Protein AF-P20914-F1 (afdb_monomer_lite)

Organism: Xenopus laevis (NCBI:txid8355)

Structure (mmCIF, N/CA/C/O backbone):
data_AF-P20914-F1
#
_entry.id   AF-P20914-F1
#
loop_
_atom_site.group_PDB
_atom_site.id
_atom_site.type_symbol
_atom_site.label_atom_id
_atom_site.label_alt_id
_atom_site.label_comp_id
_atom_site.label_asym_id
_atom_site.label_entity_id
_atom_site.label_seq_id
_atom_site.pdbx_PDB_ins_code
_atom_site.Cartn_x
_atom_site.Cartn_y
_atom_site.Cartn_z
_atom_site.occupancy
_atom_site.B_iso_or_equiv
_atom_site.auth_seq_id
_atom_site.auth_comp_id
_atom_site.auth_asym_id
_atom_site.auth_atom_id
_atom_site.pdbx_PDB_model_num
ATOM 1 N N . GLN A 1 1 ? 3.780 12.320 -12.906 1.00 86.31 1 GLN A N 1
ATOM 2 C CA . GLN A 1 1 ? 3.551 11.345 -11.806 1.00 86.31 1 GLN A CA 1
ATOM 3 C C . GLN A 1 1 ? 2.400 10.374 -12.091 1.00 86.31 1 GLN A C 1
ATOM 5 O O . GLN A 1 1 ? 2.611 9.175 -11.958 1.00 86.31 1 GLN A O 1
ATOM 10 N N . ALA A 1 2 ? 1.192 10.839 -12.454 1.00 89.62 2 ALA A N 1
ATOM 11 C CA . ALA A 1 2 ? 0.068 9.941 -12.766 1.00 89.62 2 ALA A CA 1
ATOM 12 C C . ALA A 1 2 ? 0.368 9.022 -13.964 1.00 89.62 2 ALA A C 1
ATOM 14 O O . ALA A 1 2 ? 0.191 7.811 -13.856 1.00 89.62 2 ALA A O 1
ATOM 15 N N . ASP A 1 3 ? 0.919 9.588 -15.041 1.00 87.81 3 ASP A N 1
ATOM 16 C CA . ASP A 1 3 ? 1.261 8.852 -16.268 1.00 87.81 3 ASP A CA 1
ATOM 17 C C . ASP A 1 3 ? 2.312 7.771 -16.010 1.00 87.81 3 ASP A C 1
ATOM 19 O O . ASP A 1 3 ? 2.181 6.650 -16.486 1.00 87.81 3 ASP A O 1
ATOM 23 N N . VAL A 1 4 ? 3.293 8.064 -15.149 1.00 91.25 4 VAL A N 1
ATOM 24 C CA . VAL A 1 4 ? 4.284 7.085 -14.670 1.00 91.25 4 VAL A CA 1
ATOM 25 C C . VAL A 1 4 ? 3.589 5.909 -13.982 1.00 91.25 4 VAL A C 1
ATOM 27 O O . VAL A 1 4 ? 3.855 4.750 -14.286 1.00 91.25 4 VAL A O 1
ATOM 30 N N . GLY A 1 5 ? 2.655 6.187 -13.068 1.00 89.88 5 GLY A N 1
ATOM 31 C CA . GLY A 1 5 ? 1.915 5.149 -12.349 1.00 89.88 5 GLY A CA 1
ATOM 32 C C . GLY A 1 5 ? 1.044 4.269 -13.255 1.00 89.88 5 GLY A C 1
ATOM 33 O O . GLY A 1 5 ? 0.927 3.065 -13.005 1.00 89.88 5 GLY A O 1
ATOM 34 N N . LEU A 1 6 ? 0.474 4.852 -14.316 1.00 86.12 6 LEU A N 1
ATOM 35 C CA . LEU A 1 6 ? -0.257 4.133 -15.363 1.00 86.12 6 LEU A CA 1
ATOM 36 C C . LEU A 1 6 ? 0.687 3.275 -16.216 1.00 86.12 6 LEU A C 1
ATOM 38 O O . LEU A 1 6 ? 0.440 2.079 -16.357 1.00 86.12 6 LEU A O 1
ATOM 42 N N . ALA A 1 7 ? 1.796 3.843 -16.696 1.00 85.31 7 ALA A N 1
ATOM 43 C CA . ALA A 1 7 ? 2.803 3.142 -17.493 1.00 85.31 7 ALA A CA 1
ATOM 44 C C . ALA A 1 7 ? 3.417 1.949 -16.742 1.00 85.31 7 ALA A C 1
ATOM 46 O O . ALA A 1 7 ? 3.584 0.870 -17.303 1.00 85.31 7 ALA A O 1
ATOM 47 N N . LEU A 1 8 ? 3.665 2.075 -15.438 1.00 86.69 8 LEU A N 1
ATOM 48 C CA . LEU A 1 8 ? 4.085 0.934 -14.620 1.00 86.69 8 LEU A CA 1
ATOM 49 C C . LEU A 1 8 ? 3.027 -0.176 -14.559 1.00 86.69 8 LEU A C 1
ATOM 51 O O . LEU A 1 8 ? 3.368 -1.357 -14.538 1.00 86.69 8 LEU A O 1
ATOM 55 N N . GLY A 1 9 ? 1.741 0.177 -14.521 1.00 81.50 9 GLY A N 1
ATOM 56 C CA . GLY A 1 9 ? 0.665 -0.812 -14.521 1.00 81.50 9 GLY A CA 1
ATOM 57 C C . GLY A 1 9 ? 0.543 -1.568 -15.831 1.00 81.50 9 GLY A C 1
ATOM 58 O O . GLY A 1 9 ? 0.256 -2.763 -15.825 1.00 81.50 9 GLY A O 1
ATOM 59 N N . THR A 1 10 ? 0.832 -0.878 -16.920 1.00 74.38 10 THR A N 1
ATOM 60 C CA . THR A 1 10 ? 0.958 -1.422 -18.262 1.00 74.38 10 THR A CA 1
ATOM 61 C C . THR A 1 10 ? 2.112 -2.425 -18.368 1.00 74.38 10 THR A C 1
ATOM 63 O O . THR A 1 10 ? 1.914 -3.541 -18.838 1.00 74.38 10 THR A O 1
ATOM 66 N N . LEU A 1 11 ? 3.302 -2.059 -17.885 1.00 74.69 11 LEU A N 1
ATOM 67 C CA . LEU A 1 11 ? 4.511 -2.884 -17.994 1.00 74.69 11 LEU A CA 1
ATOM 68 C C . LEU A 1 11 ? 4.533 -4.074 -17.022 1.00 74.69 11 LEU A C 1
ATOM 70 O O . LEU A 1 11 ? 5.058 -5.138 -17.344 1.00 74.69 11 LEU A O 1
ATOM 74 N N . TYR A 1 12 ? 3.968 -3.900 -15.823 1.00 81.38 12 TYR A N 1
ATOM 75 C CA . TYR A 1 12 ? 4.135 -4.841 -14.704 1.00 81.38 12 TYR A CA 1
ATOM 76 C C . TYR A 1 12 ? 2.814 -5.344 -14.105 1.00 81.38 12 TYR A C 1
ATOM 78 O O . TYR A 1 12 ? 2.800 -5.978 -13.046 1.00 81.38 12 TYR A O 1
ATOM 86 N N . GLY A 1 13 ? 1.685 -5.055 -14.755 1.00 77.56 13 GLY A N 1
ATOM 87 C CA . GLY A 1 13 ? 0.364 -5.580 -14.400 1.00 77.56 13 GLY A CA 1
ATOM 88 C C . GLY A 1 13 ? -0.277 -4.975 -13.147 1.00 77.56 13 GLY A C 1
ATOM 89 O O . GLY A 1 13 ? -1.318 -5.469 -12.718 1.00 77.56 13 GLY A O 1
ATOM 90 N N . ASN A 1 14 ? 0.309 -3.933 -12.546 1.00 77.81 14 ASN A N 1
ATOM 91 C CA . ASN A 1 14 ? -0.229 -3.265 -11.356 1.00 77.81 14 ASN A CA 1
ATOM 92 C C . ASN A 1 14 ? -0.125 -1.741 -11.463 1.00 77.81 14 ASN A C 1
ATOM 94 O O . ASN A 1 14 ? 0.958 -1.179 -11.327 1.00 77.81 14 ASN A O 1
ATOM 98 N N . VAL A 1 15 ? -1.258 -1.065 -11.665 1.00 84.12 15 VAL A N 1
ATOM 99 C CA . VAL A 1 15 ? -1.304 0.404 -11.716 1.00 84.12 15 VAL A CA 1
ATOM 100 C C . VAL A 1 15 ? -1.003 0.994 -10.338 1.00 84.12 15 VAL A C 1
ATOM 102 O O . VAL A 1 15 ? -1.630 0.640 -9.326 1.00 84.12 15 VAL A O 1
ATOM 105 N N . PHE A 1 16 ? -0.074 1.946 -10.313 1.00 90.25 16 PHE A N 1
ATOM 106 C CA . PHE A 1 16 ? 0.224 2.761 -9.141 1.00 90.25 16 PHE A CA 1
ATOM 107 C C . PHE A 1 16 ? -0.481 4.113 -9.246 1.00 90.25 16 PHE A C 1
ATOM 109 O O . PHE A 1 16 ? -0.636 4.667 -10.329 1.00 90.25 16 PHE A O 1
ATOM 116 N N . SER A 1 17 ? -0.939 4.655 -8.116 1.00 91.75 17 SER A N 1
ATOM 117 C CA . SER A 1 17 ? -1.564 5.979 -8.114 1.00 91.75 17 SER A CA 1
ATOM 118 C C . SER A 1 17 ? -0.507 7.080 -8.148 1.00 91.75 17 SER A C 1
ATOM 120 O O . SER A 1 17 ? 0.617 6.880 -7.682 1.00 91.75 17 SER A O 1
ATOM 122 N N . GLN A 1 18 ? -0.899 8.277 -8.592 1.00 93.56 18 GLN A N 1
ATOM 123 C CA . GLN A 1 18 ? -0.073 9.482 -8.463 1.00 93.56 18 GLN A CA 1
ATOM 124 C C . GLN A 1 18 ? 0.448 9.660 -7.027 1.00 93.56 18 GLN A C 1
ATOM 126 O O . GLN A 1 18 ? 1.628 9.935 -6.840 1.00 93.56 18 GLN A O 1
ATOM 131 N N . THR A 1 19 ? -0.383 9.407 -6.008 1.00 96.75 19 THR A N 1
ATOM 132 C CA . THR A 1 19 ? 0.027 9.482 -4.597 1.00 96.75 19 THR A CA 1
ATOM 133 C C . THR A 1 19 ? 1.147 8.499 -4.254 1.00 96.75 19 THR A C 1
ATOM 135 O O . THR A 1 19 ? 2.014 8.821 -3.446 1.00 96.75 19 THR A O 1
ATOM 138 N N . THR A 1 20 ? 1.149 7.295 -4.841 1.00 95.81 20 THR A N 1
ATOM 139 C CA . THR A 1 20 ? 2.243 6.334 -4.646 1.00 95.81 20 THR A CA 1
ATOM 140 C C . THR A 1 20 ? 3.546 6.854 -5.248 1.00 95.81 20 THR A C 1
ATOM 142 O O . THR A 1 20 ? 4.564 6.804 -4.564 1.00 95.81 20 THR A O 1
ATOM 145 N N . ILE A 1 21 ? 3.508 7.384 -6.475 1.00 96.19 21 ILE A N 1
ATOM 146 C CA . ILE A 1 21 ? 4.694 7.930 -7.155 1.00 96.19 21 ILE A CA 1
ATOM 147 C C . ILE A 1 21 ? 5.235 9.158 -6.412 1.00 96.19 21 ILE A C 1
ATOM 149 O O . ILE A 1 21 ? 6.415 9.203 -6.089 1.00 96.19 21 ILE A O 1
ATOM 153 N N . CYS A 1 22 ? 4.362 10.087 -6.015 1.00 98.00 22 CYS A N 1
ATOM 154 C CA . CYS A 1 22 ? 4.734 11.266 -5.228 1.00 98.00 22 CYS A CA 1
ATOM 155 C C . CYS A 1 22 ? 5.437 10.895 -3.910 1.00 98.00 22 CYS A C 1
ATOM 157 O O . CYS A 1 22 ? 6.489 11.436 -3.580 1.00 98.00 22 CYS A O 1
ATOM 159 N N . ARG A 1 23 ? 4.911 9.908 -3.170 1.00 98.38 23 ARG A N 1
ATOM 160 C CA . ARG A 1 23 ? 5.560 9.426 -1.939 1.00 98.38 23 ARG A CA 1
ATOM 161 C C . ARG A 1 23 ? 6.883 8.710 -2.192 1.00 98.38 23 ARG A C 1
ATOM 163 O O . ARG A 1 23 ? 7.742 8.746 -1.317 1.00 98.38 23 ARG A O 1
ATOM 170 N N . PHE A 1 24 ? 7.039 8.036 -3.331 1.00 98.12 24 PHE A N 1
ATOM 171 C CA . PHE A 1 24 ? 8.318 7.444 -3.717 1.00 98.12 24 PHE A CA 1
ATOM 172 C C . PHE A 1 24 ? 9.375 8.537 -3.935 1.00 98.12 24 PHE A C 1
ATOM 174 O O . PHE A 1 24 ? 10.438 8.482 -3.326 1.00 98.12 24 PHE A O 1
ATOM 181 N N . GLU A 1 25 ? 9.051 9.563 -4.726 1.00 97.81 25 GLU A N 1
ATOM 182 C CA . GLU A 1 25 ? 9.946 10.698 -5.002 1.00 97.81 25 GLU A CA 1
ATOM 183 C C . GLU A 1 25 ? 10.321 11.465 -3.725 1.00 97.81 25 GLU A C 1
ATOM 185 O O . GLU A 1 25 ? 11.477 11.828 -3.531 1.00 97.81 25 GLU A O 1
ATOM 190 N N . ALA A 1 26 ? 9.368 11.645 -2.808 1.00 98.06 26 ALA A N 1
ATOM 191 C CA . ALA A 1 26 ? 9.581 12.348 -1.544 1.00 98.06 26 ALA A CA 1
ATOM 192 C C . ALA A 1 26 ? 10.230 11.494 -0.432 1.00 98.06 26 ALA A C 1
ATOM 194 O O . ALA A 1 26 ? 10.316 11.950 0.707 1.00 98.06 26 ALA A O 1
ATOM 195 N N . LEU A 1 27 ? 10.638 10.247 -0.706 1.00 97.81 27 LEU A N 1
ATOM 196 C CA . LEU A 1 27 ? 11.162 9.316 0.308 1.00 97.81 27 LEU A CA 1
ATOM 197 C C . LEU A 1 27 ? 10.185 9.011 1.470 1.00 97.81 27 LEU A C 1
ATOM 199 O O . LEU A 1 27 ? 10.587 8.625 2.564 1.00 97.81 27 LEU A O 1
ATOM 203 N N . GLN A 1 28 ? 8.876 9.110 1.221 1.00 98.44 28 GLN A N 1
ATOM 204 C CA . GLN A 1 28 ? 7.792 8.968 2.210 1.00 98.44 28 GLN A CA 1
ATOM 205 C C . GLN A 1 28 ? 7.120 7.582 2.210 1.00 98.44 28 GLN A C 1
ATOM 207 O O . GLN A 1 28 ? 5.945 7.426 2.563 1.00 98.44 28 GLN A O 1
ATOM 212 N N . LEU A 1 29 ? 7.843 6.547 1.794 1.00 97.62 29 LEU A N 1
ATOM 213 C CA . LEU A 1 29 ? 7.427 5.151 1.927 1.00 97.62 29 LEU A CA 1
ATOM 214 C C . LEU A 1 29 ? 8.390 4.441 2.876 1.00 97.62 29 LEU A C 1
ATOM 216 O O . LEU A 1 29 ? 9.549 4.819 3.001 1.00 97.62 29 LEU A O 1
ATOM 220 N N . SER A 1 30 ? 7.933 3.354 3.502 1.00 98.31 30 SER A N 1
ATOM 221 C CA . SER A 1 30 ? 8.833 2.475 4.257 1.00 98.31 30 SER A CA 1
ATOM 222 C C . SER A 1 30 ? 9.979 1.982 3.366 1.00 98.31 30 SER A C 1
ATOM 224 O O . SER A 1 30 ? 9.742 1.709 2.185 1.00 98.31 30 SER A O 1
ATOM 226 N N . PHE A 1 31 ? 11.152 1.729 3.947 1.00 98.06 31 PHE A N 1
ATOM 227 C CA . PHE A 1 31 ? 12.314 1.176 3.242 1.00 98.06 31 PHE A CA 1
ATOM 228 C C . PHE A 1 31 ? 11.963 -0.029 2.349 1.00 98.06 31 PHE A C 1
ATOM 230 O O . PHE A 1 31 ? 12.254 -0.039 1.156 1.00 98.06 31 PHE A O 1
ATOM 237 N N . LYS A 1 32 ? 11.215 -1.004 2.886 1.00 98.00 32 LYS A N 1
ATOM 238 C CA . LYS A 1 32 ? 10.786 -2.197 2.136 1.00 98.00 32 LYS A CA 1
ATOM 239 C C . LYS A 1 32 ? 9.944 -1.860 0.899 1.00 98.00 32 LYS A C 1
ATOM 241 O O . LYS A 1 32 ? 10.077 -2.524 -0.124 1.00 98.00 32 LYS A O 1
ATOM 246 N N . ASN A 1 33 ? 9.082 -0.845 0.976 1.00 96.75 33 ASN A N 1
ATOM 247 C CA . ASN A 1 33 ? 8.279 -0.400 -0.168 1.00 96.75 33 ASN A CA 1
ATOM 248 C C . ASN A 1 33 ? 9.130 0.340 -1.203 1.00 96.75 33 ASN A C 1
ATOM 250 O O . ASN A 1 33 ? 8.931 0.123 -2.395 1.00 96.75 33 ASN A O 1
ATOM 254 N N . MET A 1 34 ? 10.100 1.144 -0.763 1.00 97.88 34 MET A N 1
ATOM 255 C CA . MET A 1 34 ? 11.058 1.787 -1.666 1.00 97.88 34 MET A CA 1
ATOM 256 C C . MET A 1 34 ? 11.854 0.753 -2.462 1.00 97.88 34 MET A C 1
ATOM 258 O O . MET A 1 34 ? 11.875 0.811 -3.689 1.00 97.88 34 MET A O 1
ATOM 262 N N . CYS A 1 35 ? 12.424 -0.252 -1.7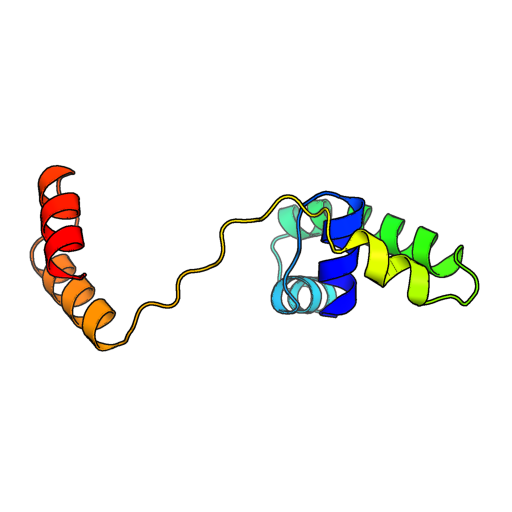88 1.00 97.50 35 CYS A N 1
ATOM 263 C CA . CYS A 1 35 ? 13.175 -1.326 -2.444 1.00 97.50 35 CYS A CA 1
ATOM 264 C C . CYS A 1 35 ? 12.333 -2.121 -3.450 1.00 97.50 35 CYS A C 1
ATOM 266 O O . CYS A 1 35 ? 12.864 -2.568 -4.459 1.00 97.50 35 CYS A O 1
ATOM 268 N N . LYS A 1 36 ? 11.027 -2.285 -3.199 1.00 94.25 36 LYS A N 1
ATOM 269 C CA . LYS A 1 36 ? 10.111 -2.944 -4.142 1.00 94.25 36 LYS A CA 1
ATOM 270 C C . LYS A 1 36 ? 9.821 -2.102 -5.385 1.00 94.25 36 LYS A C 1
ATOM 272 O O . LYS A 1 36 ? 9.705 -2.663 -6.467 1.00 94.25 36 LYS A O 1
ATOM 277 N N . LEU A 1 37 ? 9.667 -0.785 -5.235 1.00 94.88 37 LEU A N 1
ATOM 278 C CA . LEU A 1 37 ? 9.320 0.113 -6.344 1.00 94.88 37 LEU A CA 1
ATOM 279 C C . LEU A 1 37 ? 10.528 0.505 -7.197 1.00 94.88 37 LEU A C 1
ATOM 281 O O . LEU A 1 37 ? 10.385 0.6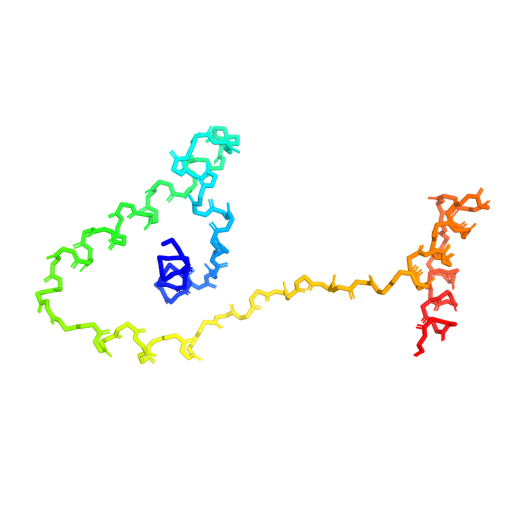42 -8.409 1.00 94.88 37 LEU A O 1
ATOM 285 N N . LYS A 1 38 ? 11.712 0.641 -6.587 1.00 96.00 38 LYS A N 1
ATOM 286 C CA . LYS A 1 38 ? 12.947 1.051 -7.267 1.00 96.00 38 LYS A CA 1
ATOM 287 C C . LYS A 1 38 ? 13.240 0.273 -8.563 1.00 96.00 38 LYS A C 1
ATOM 289 O O . LYS A 1 38 ? 13.425 0.934 -9.578 1.00 96.00 38 LYS A O 1
ATOM 294 N N . PRO A 1 39 ? 13.257 -1.077 -8.599 1.00 94.50 39 PRO A N 1
ATOM 295 C CA . PRO A 1 39 ? 13.548 -1.798 -9.840 1.00 94.50 39 PRO A CA 1
ATOM 296 C C . PRO A 1 39 ? 12.493 -1.571 -10.933 1.00 94.50 39 PRO A C 1
ATOM 298 O O . PRO A 1 39 ? 12.846 -1.513 -12.105 1.00 94.50 39 PRO A O 1
ATOM 301 N N . LEU A 1 40 ? 11.217 -1.397 -10.566 1.00 92.81 40 LEU A N 1
ATOM 302 C CA . LEU A 1 40 ? 10.138 -1.142 -11.529 1.00 92.81 40 LEU A CA 1
ATOM 303 C C . LEU A 1 40 ? 10.287 0.236 -12.179 1.00 92.81 40 LEU A C 1
ATOM 305 O O . LEU A 1 40 ? 10.143 0.373 -13.389 1.00 92.81 40 LEU A O 1
ATOM 309 N N . LEU A 1 41 ? 10.591 1.246 -11.361 1.00 94.75 41 LEU A N 1
ATOM 310 C CA . LEU A 1 41 ? 10.795 2.621 -11.809 1.00 94.75 41 LEU A CA 1
ATOM 311 C C . LEU A 1 41 ? 12.079 2.776 -12.622 1.00 94.75 41 LEU A C 1
ATOM 313 O O . LEU A 1 41 ? 12.049 3.454 -13.640 1.00 94.75 41 LEU A O 1
ATOM 317 N N . ASN A 1 42 ? 13.168 2.114 -12.220 1.00 93.81 42 ASN A N 1
ATOM 318 C CA . ASN A 1 42 ? 14.413 2.103 -12.989 1.00 93.81 42 ASN A CA 1
ATOM 319 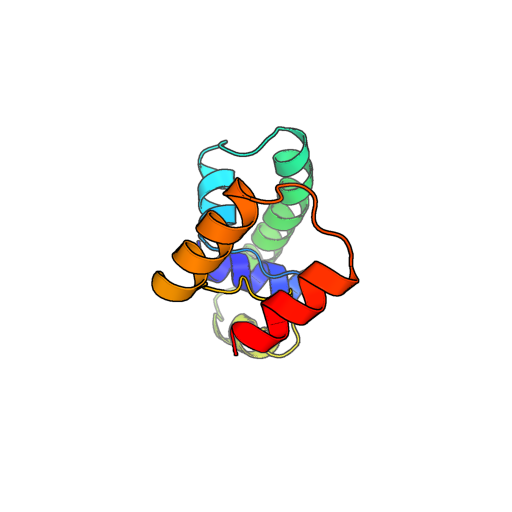C C . ASN A 1 42 ? 14.198 1.523 -14.387 1.00 93.81 42 ASN A C 1
ATOM 321 O O . ASN A 1 42 ? 14.555 2.157 -15.369 1.00 93.81 42 ASN A O 1
ATOM 325 N N . LYS A 1 43 ? 13.562 0.351 -14.486 1.00 89.12 43 LYS A N 1
ATOM 326 C CA . LYS A 1 43 ? 13.317 -0.275 -15.786 1.00 89.12 43 LYS A CA 1
ATOM 327 C C . LYS A 1 43 ? 12.341 0.541 -16.645 1.00 89.12 43 LYS A C 1
ATOM 329 O O . LYS A 1 43 ? 12.541 0.665 -17.845 1.00 89.12 43 LYS A O 1
ATOM 334 N N . TRP A 1 44 ? 11.306 1.134 -16.042 1.00 90.38 44 TRP A N 1
ATOM 335 C CA . TRP A 1 44 ? 10.441 2.080 -16.757 1.00 90.38 44 TRP A CA 1
ATOM 336 C C . TRP A 1 44 ? 11.225 3.278 -17.307 1.00 90.38 44 TRP A C 1
ATOM 338 O O . TRP A 1 44 ? 10.975 3.690 -18.434 1.00 90.38 44 TRP A O 1
ATOM 348 N N . LEU A 1 45 ? 12.175 3.811 -16.535 1.00 91.75 45 LEU A N 1
ATOM 349 C CA . LEU A 1 45 ? 13.023 4.920 -16.962 1.00 91.75 45 LEU A CA 1
ATOM 350 C C . LEU A 1 45 ? 13.921 4.516 -18.145 1.00 91.75 45 LEU A C 1
ATOM 352 O O . LEU A 1 45 ? 13.943 5.218 -19.147 1.00 91.75 45 LEU A O 1
ATOM 356 N N . GLU A 1 46 ? 14.567 3.346 -18.074 1.00 89.75 46 GLU A N 1
ATOM 357 C CA . GLU A 1 46 ? 15.377 2.784 -19.170 1.00 89.75 46 GLU A CA 1
ATOM 358 C C . GLU A 1 46 ? 14.569 2.608 -20.471 1.00 89.75 46 GLU A C 1
ATOM 360 O O . GLU A 1 46 ? 15.048 2.928 -21.563 1.00 89.75 46 GLU A O 1
ATOM 365 N N . GLU A 1 47 ? 13.331 2.111 -20.371 1.00 84.44 47 GLU A N 1
ATOM 366 C CA . GLU A 1 47 ? 12.429 1.945 -21.518 1.00 84.44 47 GLU A CA 1
ATOM 367 C C . GLU A 1 47 ? 11.956 3.292 -22.081 1.00 84.44 47 GLU A C 1
ATOM 369 O O . GLU A 1 47 ? 11.922 3.460 -23.302 1.00 84.44 47 GLU A O 1
ATOM 374 N N . ALA A 1 48 ? 11.634 4.257 -21.213 1.00 85.94 48 ALA A N 1
ATOM 375 C CA . ALA A 1 48 ? 11.234 5.603 -21.613 1.00 85.94 48 ALA A CA 1
ATOM 376 C C . ALA A 1 48 ? 12.361 6.335 -22.362 1.00 85.94 48 ALA A C 1
ATOM 378 O O . ALA A 1 48 ? 12.095 6.943 -23.400 1.00 85.94 48 ALA A O 1
ATOM 379 N N . ASP A 1 49 ? 13.607 6.210 -21.893 1.00 86.81 49 ASP A N 1
ATOM 380 C CA . ASP A 1 49 ? 14.790 6.804 -22.529 1.00 86.81 49 ASP A CA 1
ATOM 381 C C . ASP A 1 49 ? 15.135 6.130 -23.870 1.00 86.81 49 ASP A C 1
ATOM 383 O O . ASP A 1 49 ? 15.553 6.794 -24.819 1.00 86.81 49 ASP A O 1
ATOM 387 N N . SER A 1 50 ? 14.927 4.811 -23.979 1.00 82.25 50 SER A N 1
ATOM 388 C CA . SER A 1 50 ? 15.173 4.050 -25.216 1.00 82.25 50 SER A CA 1
ATOM 389 C C . SER A 1 50 ? 14.120 4.319 -26.296 1.00 82.25 50 SER A C 1
ATOM 391 O O . SER A 1 50 ? 14.402 4.230 -27.493 1.00 82.25 50 SER A O 1
ATOM 393 N N . SER A 1 51 ? 12.888 4.638 -25.894 1.00 67.75 51 SER A N 1
ATOM 394 C CA . SER A 1 51 ? 11.807 4.986 -26.812 1.00 67.75 51 SER A CA 1
ATOM 395 C C . SER A 1 51 ? 11.948 6.432 -27.292 1.00 67.75 51 SER A C 1
ATOM 397 O O . SER A 1 51 ? 11.371 7.360 -26.734 1.00 67.75 51 SER A O 1
ATOM 399 N N . THR A 1 52 ? 12.709 6.647 -28.363 1.00 56.12 52 THR A N 1
ATOM 400 C CA . THR A 1 52 ? 12.820 7.953 -29.024 1.00 56.12 52 THR A CA 1
ATOM 401 C C . THR A 1 52 ? 11.448 8.455 -29.500 1.00 56.12 52 THR A C 1
ATOM 403 O O . THR A 1 52 ? 10.967 8.089 -30.571 1.00 56.12 52 THR A O 1
ATOM 406 N N . GLY A 1 53 ? 10.814 9.316 -28.703 1.00 54.94 53 GLY A N 1
ATOM 407 C CA . GLY A 1 53 ? 9.937 10.387 -29.180 1.00 54.94 53 GLY A CA 1
ATOM 408 C C . GLY A 1 53 ? 8.509 10.048 -29.618 1.00 54.94 53 GLY A C 1
ATOM 409 O O . GLY A 1 53 ? 7.841 10.951 -30.114 1.00 54.94 53 GLY A O 1
ATOM 410 N N . SER A 1 54 ? 7.992 8.825 -29.437 1.00 52.25 54 SER A N 1
ATOM 411 C CA . SER A 1 54 ? 6.577 8.539 -29.738 1.00 52.25 54 SER A CA 1
ATOM 412 C C . SER A 1 54 ? 5.753 8.284 -28.468 1.00 52.25 54 SER A C 1
ATOM 414 O O . SER A 1 54 ? 5.686 7.144 -28.003 1.00 52.25 54 SER A O 1
ATOM 416 N N . PRO A 1 55 ? 5.064 9.306 -27.916 1.00 55.91 55 PRO A N 1
ATOM 417 C CA . PRO A 1 55 ? 4.171 9.132 -26.763 1.00 55.91 55 PRO A CA 1
ATOM 418 C C . PRO A 1 55 ? 2.993 8.178 -27.049 1.00 55.91 55 PRO A C 1
ATOM 420 O O . PRO A 1 55 ? 2.364 7.660 -26.132 1.00 55.91 55 PRO A O 1
ATOM 423 N N . THR A 1 56 ? 2.731 7.877 -28.324 1.00 53.75 56 THR A N 1
ATOM 424 C CA . THR A 1 56 ? 1.564 7.100 -28.770 1.00 53.75 56 THR A CA 1
ATOM 425 C C . THR A 1 56 ? 1.629 5.598 -28.467 1.00 53.75 56 THR A C 1
ATOM 427 O O . THR A 1 56 ? 0.606 4.913 -28.540 1.00 53.75 56 THR A O 1
ATOM 430 N N . SER A 1 57 ? 2.801 5.063 -28.108 1.00 51.41 57 SER A N 1
ATOM 431 C CA . SER A 1 57 ? 2.946 3.642 -27.758 1.00 51.41 57 SER A CA 1
ATOM 432 C C . SER A 1 57 ? 2.428 3.329 -26.353 1.00 51.41 57 SER A C 1
ATOM 434 O O . SER A 1 57 ? 1.975 2.215 -26.105 1.00 51.41 57 SER A O 1
ATOM 436 N N . ILE A 1 58 ? 2.446 4.305 -25.440 1.00 54.50 58 ILE A N 1
ATOM 437 C CA . ILE A 1 58 ? 2.041 4.110 -24.039 1.00 54.50 58 ILE A CA 1
ATOM 438 C C . ILE A 1 58 ? 0.510 4.026 -23.926 1.00 54.50 58 ILE A C 1
ATOM 440 O O . ILE A 1 58 ? -0.015 3.188 -23.185 1.00 54.50 58 ILE A O 1
ATOM 444 N N . ASP A 1 59 ? -0.212 4.805 -24.735 1.00 51.66 59 ASP A N 1
ATOM 445 C CA . ASP A 1 59 ? -1.678 4.871 -24.710 1.00 51.66 59 ASP A CA 1
ATOM 446 C C . ASP A 1 59 ? -2.354 3.561 -25.139 1.00 51.66 59 ASP A C 1
ATOM 448 O O . ASP A 1 59 ? -3.405 3.192 -24.613 1.00 51.66 59 ASP A O 1
ATOM 452 N N . LYS A 1 60 ? -1.747 2.803 -26.062 1.00 47.66 60 LYS A N 1
ATOM 453 C CA . LYS A 1 60 ? -2.349 1.559 -26.578 1.00 47.66 60 LYS A CA 1
ATOM 454 C C . LYS A 1 60 ? -2.293 0.401 -25.585 1.00 47.66 60 LYS A C 1
ATOM 456 O O . LYS A 1 60 ? -3.127 -0.500 -25.647 1.00 47.66 60 LYS A O 1
ATOM 461 N N . ILE A 1 61 ? -1.336 0.417 -24.662 1.00 50.34 61 ILE A N 1
ATOM 462 C CA . ILE A 1 61 ? -1.095 -0.707 -23.751 1.00 50.34 61 ILE A CA 1
ATOM 463 C C . ILE A 1 61 ? -1.852 -0.508 -22.415 1.00 50.34 61 ILE A C 1
ATOM 465 O O . ILE A 1 61 ? -2.132 -1.475 -21.703 1.00 50.34 61 ILE A O 1
ATOM 469 N N . ALA A 1 62 ? -2.320 0.715 -22.119 1.00 52.31 62 ALA A N 1
ATOM 470 C CA . ALA A 1 62 ? -3.167 1.025 -20.958 1.00 52.31 62 ALA A CA 1
ATOM 471 C C . ALA A 1 62 ? -4.471 0.194 -20.889 1.00 52.31 62 ALA A C 1
ATOM 473 O O . ALA A 1 62 ? -5.061 0.038 -19.818 1.00 52.31 62 ALA A O 1
ATOM 474 N N . ALA A 1 63 ? -4.911 -0.386 -22.011 1.00 52.06 63 ALA A N 1
ATOM 475 C CA . ALA A 1 63 ? -6.136 -1.178 -22.100 1.00 52.06 63 ALA A CA 1
ATOM 476 C C . ALA A 1 63 ? -6.026 -2.611 -21.531 1.00 52.06 63 ALA A C 1
ATOM 478 O O . ALA A 1 63 ? -7.058 -3.233 -21.276 1.00 52.06 63 ALA A O 1
ATOM 479 N N . GLN A 1 64 ? -4.817 -3.148 -21.306 1.00 56.28 64 GLN A N 1
ATOM 480 C CA . GLN A 1 64 ? -4.618 -4.557 -20.907 1.00 56.28 64 GLN A CA 1
ATOM 481 C C . GLN A 1 64 ? -4.257 -4.766 -19.423 1.00 56.28 64 GLN A C 1
ATOM 483 O O . GLN A 1 64 ? -4.006 -5.889 -18.985 1.00 56.28 64 GLN A O 1
ATOM 488 N N . GLY A 1 65 ? -4.278 -3.705 -18.612 1.00 54.19 65 GLY A N 1
ATOM 489 C CA . GLY A 1 65 ? -3.896 -3.764 -17.202 1.00 54.19 65 GLY A CA 1
ATOM 490 C C . GLY A 1 65 ? -4.848 -4.604 -16.344 1.00 54.19 65 GLY A C 1
ATOM 491 O O . GLY A 1 65 ? -6.035 -4.295 -16.207 1.00 54.19 65 GLY A O 1
ATOM 492 N N . ARG A 1 66 ? -4.309 -5.645 -15.696 1.00 56.25 66 ARG A N 1
ATOM 493 C CA . ARG A 1 66 ? -4.981 -6.417 -14.641 1.00 56.25 66 ARG A CA 1
ATOM 494 C C . ARG A 1 66 ? -5.563 -5.438 -13.610 1.00 56.25 66 ARG A C 1
ATOM 496 O O . ARG A 1 66 ? -4.839 -4.685 -12.960 1.00 56.25 66 ARG A O 1
ATOM 503 N N . LYS A 1 67 ? -6.893 -5.395 -13.502 1.00 63.28 67 LYS A N 1
ATOM 504 C CA . LYS A 1 67 ? -7.595 -4.367 -12.722 1.00 63.28 67 LYS A CA 1
ATOM 505 C C . LYS A 1 67 ? -7.350 -4.574 -11.227 1.00 63.28 67 LYS A C 1
ATOM 507 O O . LYS A 1 67 ? -7.940 -5.457 -10.607 1.00 63.28 67 LYS A O 1
ATOM 512 N N . ARG A 1 68 ? -6.506 -3.734 -10.622 1.00 68.75 68 ARG A N 1
ATOM 513 C CA . ARG A 1 68 ? -6.447 -3.589 -9.160 1.00 68.75 68 ARG A CA 1
ATOM 514 C C . ARG A 1 68 ? -7.844 -3.232 -8.646 1.00 68.75 68 ARG A C 1
ATOM 516 O O . ARG A 1 68 ? -8.519 -2.385 -9.231 1.00 68.75 68 ARG A O 1
ATOM 523 N N . LYS A 1 69 ? -8.263 -3.831 -7.526 1.00 76.69 69 LYS A N 1
ATOM 524 C CA . LYS A 1 69 ? -9.518 -3.461 -6.854 1.00 76.69 69 LYS A CA 1
ATOM 525 C C . LYS A 1 69 ? -9.531 -1.952 -6.587 1.00 76.69 69 LYS A C 1
ATOM 527 O O . LYS A 1 69 ? -8.638 -1.432 -5.912 1.00 76.69 69 LYS A O 1
ATOM 532 N N . LYS A 1 70 ? -10.533 -1.256 -7.131 1.00 84.12 70 LYS A N 1
ATOM 533 C CA . LYS A 1 70 ? -10.715 0.184 -6.924 1.00 84.12 70 LYS A CA 1
ATOM 534 C C . LYS A 1 70 ? -11.002 0.445 -5.444 1.00 84.12 70 LYS A C 1
ATOM 536 O O . LYS A 1 70 ? -11.722 -0.318 -4.802 1.00 84.12 70 LYS A O 1
ATOM 541 N N . ARG A 1 71 ? -10.435 1.523 -4.900 1.00 90.69 71 ARG A N 1
ATOM 542 C CA . ARG A 1 71 ? -10.806 2.015 -3.569 1.00 90.69 71 ARG A CA 1
ATOM 543 C C . ARG A 1 71 ? -12.262 2.485 -3.616 1.00 90.69 71 ARG A C 1
ATOM 545 O O . ARG A 1 71 ? -12.584 3.349 -4.427 1.00 90.69 71 ARG A O 1
ATOM 552 N N . THR A 1 72 ? -13.113 1.928 -2.761 1.00 93.44 72 THR A N 1
ATOM 553 C CA . THR A 1 72 ? -14.502 2.376 -2.603 1.00 93.44 72 THR A CA 1
ATOM 554 C C . THR A 1 72 ? -14.524 3.720 -1.879 1.00 93.44 72 THR A C 1
ATOM 556 O O . THR A 1 72 ? -13.884 3.864 -0.834 1.00 93.44 72 THR A O 1
ATOM 559 N N . SER A 1 73 ? -15.229 4.702 -2.441 1.00 94.88 73 SER A N 1
ATOM 560 C CA . SER A 1 73 ? -15.613 5.909 -1.706 1.00 94.88 73 SER A CA 1
ATOM 561 C C . SER A 1 73 ? -16.884 5.587 -0.934 1.00 94.88 73 SER A C 1
ATOM 563 O O . SER A 1 73 ? -17.844 5.126 -1.538 1.00 94.88 73 SER A O 1
ATOM 565 N N . ILE A 1 74 ? -16.870 5.777 0.381 1.00 94.62 74 ILE A N 1
ATOM 566 C CA . ILE A 1 74 ? -18.035 5.554 1.241 1.00 94.62 74 ILE A CA 1
ATOM 567 C C . ILE A 1 74 ? -18.644 6.924 1.516 1.00 94.62 74 ILE A C 1
ATOM 569 O O . ILE A 1 74 ? -17.927 7.830 1.948 1.00 94.62 74 ILE A O 1
ATOM 573 N N . GLU A 1 75 ? -19.933 7.083 1.231 1.00 96.56 75 GLU A N 1
ATOM 574 C CA . GLU A 1 75 ? -20.653 8.328 1.495 1.00 96.56 75 GLU A CA 1
ATOM 575 C C . GLU A 1 75 ? -20.663 8.665 2.988 1.00 96.56 75 GLU A C 1
ATOM 577 O O . GLU A 1 75 ? -20.562 7.788 3.847 1.00 96.56 75 GLU A O 1
ATOM 582 N N . VAL A 1 76 ? -20.789 9.953 3.312 1.00 97.12 76 VAL A N 1
ATOM 583 C CA . VAL A 1 76 ? -20.728 10.429 4.702 1.00 97.12 76 VAL A CA 1
ATOM 584 C C . VAL A 1 76 ? -21.849 9.823 5.556 1.00 97.12 76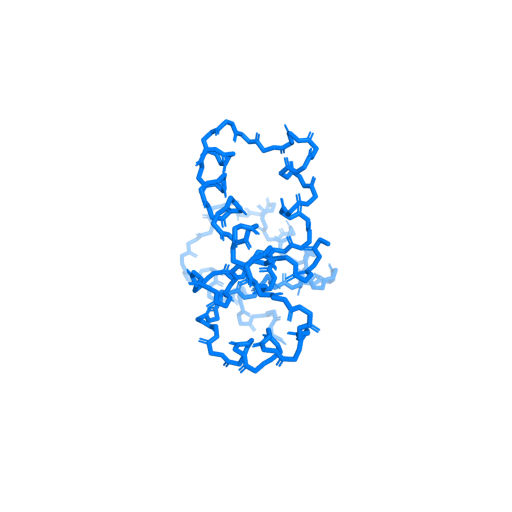 VAL A C 1
ATOM 586 O O . VAL A 1 76 ? -21.590 9.430 6.691 1.00 97.12 76 VAL A O 1
ATOM 589 N N . SER A 1 77 ? -23.059 9.682 5.004 1.00 95.69 77 SER A N 1
ATOM 590 C CA . SER A 1 77 ? -24.211 9.037 5.656 1.00 95.69 77 SER A CA 1
ATOM 591 C C . SER A 1 77 ? -23.922 7.574 6.009 1.00 95.69 77 SER A C 1
ATOM 593 O O . SER A 1 77 ? -24.059 7.173 7.165 1.00 95.69 77 SER A O 1
ATOM 595 N N . VAL A 1 78 ? -23.438 6.798 5.035 1.00 97.25 78 VAL A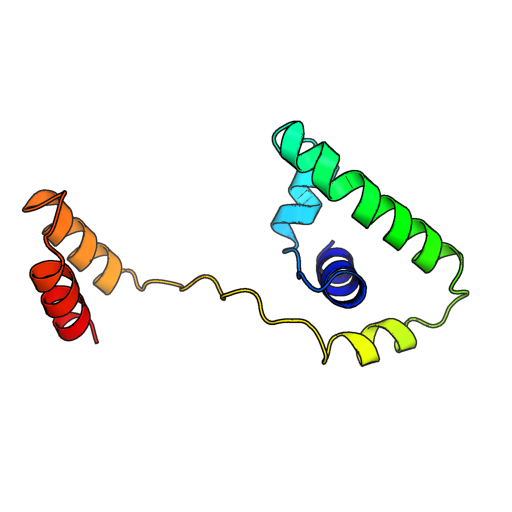 N 1
ATOM 596 C CA . VAL A 1 78 ? -23.062 5.386 5.199 1.00 97.25 78 VAL A CA 1
ATOM 597 C C . VAL A 1 78 ? -21.922 5.242 6.208 1.00 97.25 78 VAL A C 1
ATOM 599 O O . VAL A 1 78 ? -21.967 4.383 7.086 1.00 97.25 78 VAL A O 1
ATOM 602 N N . LYS A 1 79 ? -20.911 6.118 6.142 1.00 97.12 79 LYS A N 1
ATOM 603 C CA . LYS A 1 79 ? -19.808 6.157 7.111 1.00 97.12 79 LYS A CA 1
ATOM 604 C C . LYS A 1 79 ? -20.315 6.405 8.533 1.00 97.12 79 LYS A C 1
ATOM 606 O O . LYS A 1 79 ? -19.890 5.693 9.437 1.00 97.12 79 LYS A O 1
ATOM 611 N N . GLY A 1 80 ? -21.248 7.340 8.723 1.00 96.88 80 GLY A N 1
ATOM 612 C CA . GLY A 1 80 ? -21.865 7.602 10.025 1.00 96.88 80 GLY A CA 1
ATOM 613 C C . GLY A 1 80 ? -22.633 6.396 10.580 1.00 96.88 80 GLY A C 1
ATOM 614 O O . GLY A 1 80 ? -22.510 6.078 11.763 1.00 96.88 80 GLY A O 1
ATOM 615 N N . ALA A 1 81 ? -23.367 5.670 9.730 1.00 96.12 81 ALA A N 1
ATOM 616 C CA . ALA A 1 81 ? -24.052 4.438 10.127 1.00 96.12 81 ALA A CA 1
ATOM 617 C C . ALA A 1 81 ? -23.064 3.329 10.545 1.00 96.12 81 ALA A C 1
ATOM 619 O O . ALA A 1 81 ? -23.248 2.699 11.590 1.00 96.12 81 ALA A O 1
ATOM 620 N N . LEU A 1 82 ? -21.978 3.143 9.784 1.00 97.44 82 LEU A N 1
ATOM 621 C CA . LEU A 1 82 ? -20.897 2.206 10.118 1.00 97.44 82 LEU A CA 1
ATOM 622 C C . LEU A 1 82 ? -20.208 2.571 11.444 1.00 97.44 82 LEU A C 1
ATOM 624 O O . LEU A 1 82 ? -19.954 1.693 12.267 1.00 97.44 82 LEU A O 1
ATOM 628 N N . GLU A 1 83 ? -19.931 3.856 11.676 1.00 97.88 83 GLU A N 1
ATOM 629 C CA . GLU A 1 83 ? -19.345 4.355 12.928 1.00 97.88 83 GLU A CA 1
ATOM 630 C C . GLU A 1 83 ? -20.283 4.125 14.125 1.00 97.88 83 GLU A C 1
ATOM 632 O O . GLU A 1 83 ? -19.838 3.648 15.169 1.00 97.88 83 GLU A O 1
ATOM 637 N N . SER A 1 84 ? -21.590 4.369 13.969 1.00 96.62 84 SER A N 1
ATOM 638 C CA . SER A 1 84 ? -22.592 4.089 15.008 1.00 96.62 84 SER A CA 1
ATOM 639 C C . SER A 1 84 ? -22.673 2.597 15.353 1.00 96.62 84 SER A C 1
ATOM 641 O O . SER A 1 84 ? -22.741 2.236 16.531 1.00 96.62 84 SER A O 1
ATOM 643 N N . HIS A 1 85 ? -22.617 1.716 14.347 1.00 96.00 85 HIS A N 1
ATOM 644 C CA . HIS A 1 85 ? -22.581 0.270 14.567 1.00 96.00 85 HIS A CA 1
ATOM 645 C C . HIS A 1 85 ? -21.294 -0.164 15.284 1.00 96.00 85 HIS A C 1
ATOM 647 O O . HIS A 1 85 ? -21.353 -0.952 16.228 1.00 96.00 85 HIS A O 1
ATOM 653 N N . PHE A 1 86 ? -20.138 0.380 14.888 1.00 97.62 86 PHE A N 1
ATOM 654 C CA . PHE A 1 86 ? -18.844 0.079 15.509 1.00 97.62 86 PHE A CA 1
ATOM 655 C C . PHE A 1 86 ? -18.815 0.413 17.007 1.00 97.62 86 PHE A C 1
ATOM 657 O O . PHE A 1 86 ? -18.274 -0.362 17.793 1.00 97.62 86 PHE A O 1
ATOM 664 N N . LEU A 1 87 ? -19.437 1.524 17.419 1.00 97.69 87 LEU A N 1
ATOM 665 C CA . LEU A 1 87 ? -19.542 1.894 18.836 1.00 97.69 87 LEU A CA 1
ATOM 666 C C . LEU A 1 87 ? -20.353 0.883 19.667 1.00 97.69 87 LEU A C 1
ATOM 668 O O . LEU A 1 87 ? -20.078 0.729 20.853 1.00 97.69 87 LEU A O 1
ATOM 672 N N . LYS A 1 88 ? -21.333 0.190 19.065 1.00 95.75 88 LYS A N 1
ATOM 673 C CA . LYS A 1 88 ? -22.143 -0.849 19.734 1.00 95.75 88 LYS A CA 1
ATOM 674 C C . LYS A 1 88 ? -21.444 -2.209 19.742 1.00 95.75 88 LYS A C 1
ATOM 676 O O . LYS A 1 88 ? -21.428 -2.885 20.765 1.00 95.75 88 LYS A O 1
ATOM 681 N N . CYS A 1 89 ? -20.880 -2.607 18.602 1.00 95.25 89 CYS A N 1
ATOM 682 C CA . CYS A 1 89 ? -20.186 -3.877 18.419 1.00 95.25 89 CYS A CA 1
ATOM 683 C C . CYS A 1 89 ? -18.930 -3.669 17.549 1.00 95.25 89 CYS A C 1
ATOM 685 O O . CYS A 1 89 ? -19.017 -3.694 16.317 1.00 95.25 89 CYS A O 1
ATOM 687 N N . PRO A 1 90 ? -17.742 -3.477 18.159 1.00 97.50 90 PRO A N 1
ATOM 688 C CA . PRO A 1 90 ? -16.501 -3.244 17.416 1.00 97.50 90 PRO A CA 1
ATOM 689 C C . PRO A 1 90 ? -15.924 -4.515 16.771 1.00 97.50 90 PRO A C 1
ATOM 691 O O . PRO A 1 90 ? -14.966 -4.437 16.001 1.00 97.50 90 PRO A O 1
ATOM 694 N N . LYS A 1 91 ? -16.478 -5.692 17.094 1.00 97.75 91 LYS A N 1
ATOM 695 C CA . LYS A 1 91 ? -16.076 -7.004 16.561 1.00 97.75 91 LYS A CA 1
ATOM 696 C C . LYS A 1 91 ? -17.308 -7.792 16.089 1.00 97.75 91 LYS A C 1
ATOM 698 O O . LYS A 1 91 ? -17.646 -8.791 16.721 1.00 97.75 91 LYS A O 1
ATOM 703 N N . PRO A 1 92 ? -17.988 -7.340 15.023 1.00 96.75 92 PRO A N 1
ATOM 704 C CA . PRO A 1 92 ? -19.207 -7.983 14.561 1.00 96.75 92 PRO A CA 1
ATOM 705 C C . PRO A 1 92 ? -18.945 -9.400 14.037 1.00 96.75 92 PRO A C 1
ATOM 707 O O . PRO A 1 92 ? -17.910 -9.670 13.419 1.00 96.75 92 PRO A O 1
ATOM 710 N N . ALA A 1 93 ? -19.897 -10.301 14.256 1.00 97.31 93 ALA A N 1
ATOM 711 C CA . ALA A 1 93 ? -19.919 -11.619 13.635 1.00 97.31 93 ALA A CA 1
ATOM 712 C C . ALA A 1 93 ? -20.253 -11.516 12.136 1.00 97.31 93 ALA A C 1
ATOM 714 O O . ALA A 1 93 ? -20.830 -10.534 11.671 1.00 97.31 93 ALA A O 1
ATOM 715 N N . ALA A 1 94 ? -19.945 -12.560 11.361 1.00 97.56 94 ALA A N 1
ATOM 716 C CA . ALA A 1 94 ? -20.184 -12.565 9.914 1.00 97.56 94 ALA A CA 1
ATOM 717 C C . ALA A 1 94 ? -21.652 -12.267 9.542 1.00 97.56 94 ALA A C 1
ATOM 719 O O . ALA A 1 94 ? -21.902 -11.503 8.615 1.00 97.56 94 ALA A O 1
ATOM 720 N N . GLN A 1 95 ? -22.612 -12.801 10.305 1.00 96.69 95 GLN A N 1
ATOM 721 C CA . GLN A 1 95 ? -24.043 -12.562 10.087 1.00 96.69 95 GLN A CA 1
ATOM 722 C C . GLN A 1 95 ? -24.436 -11.093 10.318 1.00 96.69 95 GLN A C 1
ATOM 724 O O . GLN A 1 95 ? -25.246 -10.547 9.569 1.00 96.69 95 GLN A O 1
ATOM 729 N N . GLU A 1 96 ? -23.833 -10.436 11.313 1.00 95.44 96 GLU A N 1
ATOM 730 C CA . GLU A 1 96 ? -24.061 -9.014 11.597 1.00 95.44 96 GLU A CA 1
ATOM 731 C C 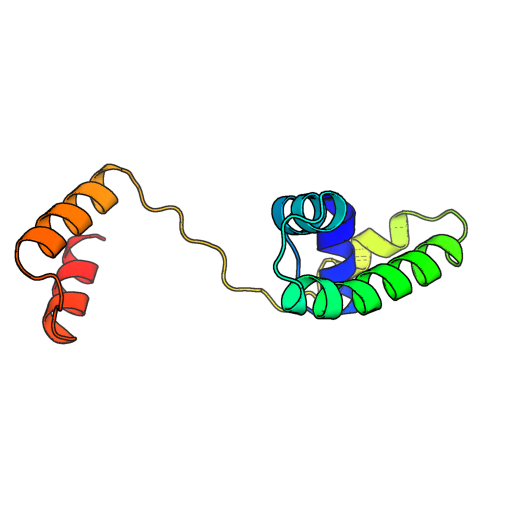. GLU A 1 96 ? -23.488 -8.140 10.474 1.00 95.44 96 GLU A C 1
ATOM 733 O O . GLU A 1 96 ? -24.141 -7.195 10.042 1.00 95.44 96 GLU A O 1
ATOM 738 N N . ILE A 1 97 ? -22.312 -8.497 9.938 1.00 97.31 97 ILE A N 1
ATOM 739 C CA . ILE A 1 97 ? -21.705 -7.808 8.788 1.00 97.31 97 ILE A CA 1
ATOM 740 C C . ILE A 1 97 ? -22.611 -7.901 7.553 1.00 97.31 97 ILE A C 1
ATOM 742 O O . ILE A 1 97 ? -22.819 -6.887 6.891 1.00 97.31 97 ILE A O 1
ATOM 746 N N . THR A 1 98 ? -23.156 -9.083 7.243 1.00 97.00 98 THR A N 1
ATOM 747 C CA . THR A 1 98 ? -24.087 -9.258 6.114 1.00 97.00 98 THR A CA 1
ATOM 748 C C . THR A 1 98 ? -25.360 -8.440 6.313 1.00 97.00 98 THR A C 1
ATOM 750 O O . THR A 1 98 ? -25.721 -7.667 5.435 1.00 97.00 98 THR A O 1
ATOM 753 N N . THR A 1 99 ? -25.978 -8.529 7.496 1.00 95.94 99 THR A N 1
ATOM 754 C CA . THR A 1 99 ? -27.207 -7.780 7.819 1.00 95.94 99 THR A CA 1
ATOM 755 C C . THR A 1 99 ? -26.991 -6.270 7.694 1.00 95.94 99 THR A C 1
ATOM 757 O O . THR A 1 99 ? -27.817 -5.561 7.121 1.00 95.94 99 THR A O 1
ATOM 760 N N . LEU A 1 100 ? -25.856 -5.769 8.195 1.00 95.81 100 LEU A N 1
ATOM 761 C CA . LEU A 1 100 ? -25.488 -4.363 8.075 1.00 95.81 100 LEU A CA 1
ATOM 762 C C . LEU A 1 100 ? -25.260 -3.963 6.614 1.00 95.81 100 LEU A C 1
ATOM 764 O O . LEU A 1 100 ? -25.729 -2.905 6.207 1.00 95.81 100 LEU A O 1
ATOM 768 N N . ALA A 1 101 ? -24.578 -4.792 5.820 1.00 96.25 101 ALA A N 1
ATOM 769 C CA . ALA A 1 101 ? -24.348 -4.516 4.404 1.00 96.25 101 ALA A CA 1
ATOM 770 C C . ALA A 1 101 ? -25.663 -4.408 3.617 1.00 96.25 101 ALA A C 1
ATOM 772 O O . ALA A 1 101 ? -25.805 -3.478 2.828 1.00 96.25 101 ALA A O 1
ATOM 773 N N . ASP A 1 102 ? -26.624 -5.298 3.876 1.00 95.88 102 ASP A N 1
ATOM 774 C CA . ASP A 1 102 ? -27.942 -5.272 3.231 1.00 95.88 102 ASP A CA 1
ATOM 775 C C . ASP A 1 102 ? -28.751 -4.030 3.637 1.00 95.88 102 ASP A C 1
ATOM 777 O O . ASP A 1 102 ? -29.453 -3.451 2.815 1.00 95.88 102 ASP A O 1
ATOM 781 N N . SER A 1 103 ? -28.608 -3.563 4.883 1.00 94.38 103 SER A N 1
ATOM 782 C CA . SER A 1 103 ? -29.278 -2.341 5.358 1.00 94.38 103 SER A CA 1
ATOM 783 C C . SER A 1 103 ? -28.698 -1.029 4.805 1.00 94.38 103 SER A C 1
ATOM 785 O O . SER A 1 103 ? -29.307 0.023 4.990 1.00 94.38 103 SER A O 1
ATOM 787 N N . LEU A 1 104 ? -27.511 -1.074 4.183 1.00 94.19 104 LEU A N 1
ATOM 788 C CA . LEU A 1 104 ? -26.772 0.093 3.677 1.00 94.19 104 LEU A CA 1
ATOM 789 C C . LEU A 1 104 ? -26.789 0.215 2.141 1.00 94.19 104 LEU A C 1
ATOM 791 O O . LEU A 1 104 ? -26.067 1.064 1.610 1.00 94.19 104 LEU A O 1
ATOM 795 N N . GLN A 1 105 ? -27.536 -0.646 1.442 1.00 83.75 105 GLN A N 1
ATOM 796 C CA . GLN A 1 105 ? -27.766 -0.536 -0.006 1.00 83.75 105 GLN A CA 1
ATOM 797 C C . GLN A 1 105 ? -28.696 0.631 -0.343 1.00 83.75 105 GLN A C 1
ATOM 799 O O . GLN A 1 105 ? -28.467 1.234 -1.415 1.00 83.75 105 GLN A O 1
#

InterPro domains:
  IPR000327 POU-specific domain [PF00157] (1-49)
  IPR000327 POU-specific domain [PS00465] (17-30)
  IPR000327 POU-specific domain [PS51179] (1-49)
  IPR000327 POU-specific domain [SM00352] (1-49)
  IPR001356 Homeodomain [PF00046] (68-105)
  IPR001356 Homeodomain [cd00086] (68-104)
  IPR009057 Homedomain-like superfamily [SSF46689] (64-105)
  IPR010982 Lambda repressor-like, DNA-binding domain superfamily [G3DSA:1.10.260.40] (1-49)
  IPR010982 Lambda repressor-like, DNA-binding domain superfamily [SSF47413] (1-49)
  IPR013847 POU domain [PR00028] (17-30)
  IPR013847 POU domain [PR00028] (33-48)
  IPR013847 POU domain [PR00028] (66-86)
  IPR050255 POU domain transcription factor [PTHR11636] (1-105)

Sequence (105 aa):
QADVGLALGTLYGNVFSQTTICRFEALQLSFKNMCKLKPLLNKWLEEADSSTGSPTSIDKIAAQGRKRKKRTSIEVSVKGALESHFLKCPKPAAQEITTLADSLQ

Radius of gyration: 19.9 Å; chains: 1; bounding box: 45×25×50 Å

pLDDT: mean 86.34, std 15.26, range [47.66, 98.44]

Foldseek 3Di:
DQLLQLLLLLVPQHRDHPVLVVCLVVVNDPPVSNVVCVVSSVVSVVVVVVPPDDPPVSVVSSVPHNDDDDDDDDDPVLVVLVVVVCVVPVPDDPVVVVVSVVVSD

Secondary structure (DSSP, 8-state):
-HHHHHHHHHHHS-PPPHHHHHHHHTT-S-HHHHHHHHHHHHHHHHHHHHS-S-THHHHHHGGG---PPPPPPPPHHHHHHHHHHHHH-SS--HHHHHHHHHHT-